Protein AF-A0A9P9K920-F1 (afdb_monomer)

pLDDT: mean 79.15, std 12.42, range [36.5, 92.69]

Mean predicted aligned error: 17.09 Å

Foldseek 3Di:
DPPPVVVVVVVLVVVVVQLDPQNLLQDDLVVLVVVLVVCVVRPPVSNVVSVVRSPHHDNDDDPPDPDPLDPVRDPLDDDCSVVVVVLNVLCVCVVVVDDPVSNVVSVVVSVVSVVVVVVVVVVVVVVVVVVVVVVVVVVVVVVVVVVVVVVVVVVVVVVVVVD

Sequence (163 aa):
MGKSKFFDKLLKLAVLKWLAEPILRVLPPEMKSNVHLWCKNHDPMWYNKLSEFIDEDISEWEYTVEVPNRRKDMAWCGMGADILRFYVADLKPLRKGLPEPERRAIVNKVRQGIKLFADFHDEKTKEMEREAHDLVQQERESMDIERSAFLTAFELQNEAIAD

Solvent-accessible surface area (backbone atoms only — not comparable to full-atom values): 9575 Å² total; per-residue (Å²): 144,72,63,66,69,54,53,54,52,52,50,49,58,54,51,58,75,60,70,39,70,70,57,55,45,41,38,56,62,72,55,38,52,53,52,41,61,50,20,66,78,76,35,66,69,59,27,56,58,47,65,78,47,52,85,49,86,41,86,74,75,84,85,81,73,87,69,62,89,44,83,89,65,44,85,77,68,69,90,60,37,70,58,55,52,52,45,57,56,63,54,54,62,62,81,71,72,56,58,67,71,61,44,49,51,47,52,51,53,41,51,53,50,53,50,54,51,49,57,51,50,54,52,51,49,56,48,51,54,47,53,54,49,51,52,55,50,51,53,51,51,51,52,52,50,53,52,50,52,52,51,52,54,50,51,55,52,53,56,70,70,73,112

Radius of gyration: 28.3 Å; Cα contacts (8 Å, |Δi|>4): 55; chains: 1; bounding box: 64×25×91 Å

Organism: Fusarium redolens (NCBI:txid48865)

Secondary structure (DSSP, 8-state):
--SHHHHHHHHHHHHHHH--HHHHHTS-HHHHHHHHHHHHHH-HHHHHHHHTSTT---S----------STTTS---STTHHHHHHHHHHHGGGGG---HHHHHHHHHHHHHHHHHHHHHHHHHHHHHHHHHHHHHHHHHHHHHHHHHHHHHHHHHHHHHHH-

Structure (mmCIF, N/CA/C/O backbone):
data_AF-A0A9P9K920-F1
#
_entry.id   AF-A0A9P9K920-F1
#
loop_
_atom_site.group_PDB
_atom_site.id
_atom_site.type_symbol
_atom_site.label_atom_id
_atom_site.label_alt_id
_atom_site.label_comp_id
_atom_site.label_asym_id
_atom_site.label_entity_id
_atom_site.label_seq_id
_atom_site.pdbx_PDB_ins_code
_atom_site.Cartn_x
_atom_site.Cartn_y
_atom_site.Cartn_z
_atom_site.occupancy
_atom_site.B_iso_or_equiv
_atom_site.auth_seq_id
_atom_site.auth_comp_id
_atom_site.auth_asym_id
_atom_site.auth_atom_id
_atom_site.pdbx_PDB_model_num
ATOM 1 N N . MET A 1 1 ? -9.385 -0.261 -41.479 1.00 36.50 1 MET A N 1
ATOM 2 C CA . MET A 1 1 ? -10.294 -0.385 -40.313 1.00 36.50 1 MET A CA 1
ATOM 3 C C . MET A 1 1 ? -9.581 -1.103 -39.157 1.00 36.50 1 MET A C 1
ATOM 5 O O . MET A 1 1 ? -9.750 -2.303 -39.009 1.00 36.50 1 MET A O 1
ATOM 9 N N . GLY A 1 2 ? -8.735 -0.420 -38.372 1.00 46.47 2 GLY A N 1
ATOM 10 C CA . GLY A 1 2 ? -7.910 -1.084 -37.335 1.00 46.47 2 GLY A CA 1
ATOM 11 C C . GLY A 1 2 ? -7.677 -0.294 -36.043 1.00 46.47 2 GLY A C 1
ATOM 12 O O . GLY A 1 2 ? -7.038 -0.803 -35.133 1.00 46.47 2 GLY A O 1
ATOM 13 N N . LYS A 1 3 ? -8.201 0.935 -35.938 1.00 44.56 3 LYS A N 1
ATOM 14 C CA . LYS A 1 3 ? -7.962 1.805 -34.777 1.00 44.56 3 LYS A CA 1
ATOM 15 C C . LYS A 1 3 ? -8.912 1.511 -33.604 1.00 44.56 3 LYS A C 1
ATOM 17 O O . LYS A 1 3 ? -8.441 1.468 -32.477 1.00 44.56 3 LYS A O 1
ATOM 22 N N . SER A 1 4 ? -10.201 1.215 -33.835 1.00 56.38 4 SER A N 1
ATOM 23 C CA . SER A 1 4 ? -11.172 1.058 -32.727 1.00 56.38 4 SER A CA 1
ATOM 24 C C . SER A 1 4 ? -10.878 -0.143 -31.817 1.00 56.38 4 SER A C 1
ATOM 26 O O . SER A 1 4 ? -10.883 0.005 -30.604 1.00 56.38 4 SER A O 1
ATOM 28 N N . LYS A 1 5 ? -10.485 -1.294 -32.382 1.00 57.12 5 LYS A N 1
ATOM 29 C CA . LYS A 1 5 ? -10.164 -2.505 -31.600 1.00 57.12 5 LYS A CA 1
ATOM 30 C C . LYS A 1 5 ? -8.971 -2.329 -30.653 1.00 57.12 5 LYS A C 1
ATOM 32 O O . LYS A 1 5 ? -8.895 -3.011 -29.636 1.00 57.12 5 LYS A O 1
ATOM 37 N N . PHE A 1 6 ? -8.024 -1.452 -30.993 1.00 55.97 6 PHE A N 1
ATOM 38 C CA . PHE A 1 6 ? -6.859 -1.177 -30.151 1.00 55.97 6 PHE A CA 1
ATOM 39 C C . PHE A 1 6 ? -7.229 -0.276 -28.966 1.00 55.97 6 PHE A C 1
ATOM 41 O O . PHE A 1 6 ? -6.856 -0.577 -27.833 1.00 55.97 6 PHE A O 1
ATOM 48 N N . PHE A 1 7 ? -8.029 0.766 -29.215 1.00 58.47 7 PHE A N 1
ATOM 49 C CA . PHE A 1 7 ? -8.573 1.623 -28.160 1.00 58.47 7 PHE A CA 1
ATOM 50 C C . PHE A 1 7 ? -9.477 0.842 -27.199 1.00 58.47 7 PHE A C 1
ATOM 52 O O . PHE A 1 7 ? -9.297 0.962 -25.991 1.00 58.47 7 PHE A O 1
ATOM 59 N N . ASP A 1 8 ? -10.346 -0.039 -27.705 1.00 62.09 8 ASP A N 1
ATOM 60 C CA . ASP A 1 8 ? -11.197 -0.897 -26.865 1.00 62.09 8 ASP A CA 1
ATOM 61 C C . ASP A 1 8 ? -10.372 -1.834 -25.969 1.00 62.09 8 ASP A C 1
ATOM 63 O O . ASP A 1 8 ? -10.704 -2.057 -24.803 1.00 62.09 8 ASP A O 1
ATOM 67 N N . LYS A 1 9 ? -9.250 -2.360 -26.478 1.00 64.75 9 LYS A N 1
ATOM 68 C CA . LYS A 1 9 ? -8.367 -3.257 -25.718 1.00 64.75 9 LYS A CA 1
ATOM 69 C C . LYS A 1 9 ? -7.606 -2.523 -24.609 1.00 64.75 9 LYS A C 1
ATOM 71 O O . LYS A 1 9 ? -7.470 -3.060 -23.510 1.00 64.75 9 LYS A O 1
ATOM 76 N N . LEU A 1 10 ? -7.131 -1.305 -24.877 1.00 69.06 10 LEU A N 1
ATOM 77 C CA . LEU A 1 10 ? -6.476 -0.464 -23.871 1.00 69.06 10 LEU A CA 1
ATOM 78 C C . LEU A 1 10 ? -7.465 0.026 -22.811 1.00 69.06 10 LEU A C 1
ATOM 80 O O . LEU A 1 10 ? -7.156 -0.024 -21.622 1.00 69.06 10 LEU A O 1
ATOM 84 N N . LEU A 1 11 ? -8.667 0.426 -23.231 1.00 67.38 11 LEU A N 1
ATOM 85 C CA . LEU A 1 11 ? -9.734 0.835 -22.325 1.00 67.38 11 LEU A CA 1
ATOM 86 C C . LEU A 1 11 ? -10.150 -0.324 -21.414 1.00 67.38 11 LEU A C 1
ATOM 88 O O . LEU A 1 11 ? -10.270 -0.133 -20.210 1.00 67.38 11 LEU A O 1
ATOM 92 N N . LYS A 1 12 ? -10.262 -1.546 -21.953 1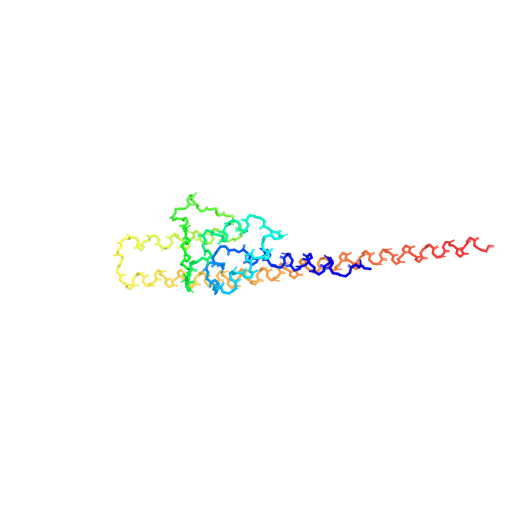.00 74.31 12 LYS A N 1
ATOM 93 C CA . LYS A 1 12 ? -10.522 -2.751 -21.155 1.00 74.31 12 LYS A CA 1
ATOM 94 C C . LYS A 1 12 ? -9.472 -2.962 -20.067 1.00 74.31 12 LYS A C 1
ATOM 96 O O . LYS A 1 12 ? -9.832 -3.179 -18.916 1.00 74.31 12 LYS A O 1
ATOM 101 N N . LEU A 1 13 ? -8.187 -2.870 -20.406 1.00 74.81 13 LEU A N 1
ATOM 102 C CA . LEU A 1 13 ? -7.102 -3.032 -19.433 1.00 74.81 13 LEU A CA 1
ATOM 103 C C . LEU A 1 13 ? -7.087 -1.927 -18.374 1.00 74.81 13 LEU A C 1
ATOM 105 O O . LEU A 1 13 ? -6.783 -2.203 -17.217 1.00 74.81 13 LEU A O 1
ATOM 109 N N . ALA A 1 14 ? -7.415 -0.693 -18.757 1.00 73.00 14 ALA A N 1
ATOM 110 C CA . ALA A 1 14 ? -7.537 0.408 -17.815 1.00 73.00 14 ALA A CA 1
ATOM 111 C C . ALA A 1 14 ? -8.709 0.172 -16.855 1.00 73.00 14 ALA A C 1
ATOM 113 O O . ALA A 1 14 ? -8.500 0.194 -15.649 1.00 73.00 14 ALA A O 1
ATOM 114 N N . VAL A 1 15 ? -9.906 -0.130 -17.369 1.00 70.62 15 VAL A N 1
ATOM 115 C CA . VAL A 1 15 ? -11.120 -0.345 -16.563 1.00 70.62 15 VAL A CA 1
ATOM 116 C C . VAL A 1 15 ? -10.963 -1.537 -15.616 1.00 70.62 15 VAL A C 1
ATOM 118 O O . VAL A 1 15 ? -11.293 -1.412 -14.443 1.00 70.62 15 VAL A O 1
ATOM 121 N N . LEU A 1 16 ? -10.370 -2.648 -16.068 1.00 76.00 16 LEU A N 1
ATOM 122 C CA . LEU A 1 16 ? -10.124 -3.826 -15.224 1.00 76.00 16 LEU A CA 1
ATOM 123 C C . LEU A 1 16 ? -9.257 -3.524 -13.992 1.00 76.00 16 LEU A C 1
ATOM 125 O O . LEU A 1 16 ? -9.456 -4.149 -12.956 1.00 76.00 16 LEU A O 1
ATOM 129 N N . LYS A 1 17 ? -8.329 -2.559 -14.067 1.00 76.06 17 LYS A N 1
ATOM 130 C CA . LYS A 1 17 ? -7.531 -2.139 -12.899 1.00 76.06 17 LYS A CA 1
ATOM 131 C C . LYS A 1 17 ? -8.368 -1.434 -11.827 1.00 76.06 17 LYS A C 1
ATOM 133 O O . LYS A 1 17 ? -7.969 -1.433 -10.669 1.00 76.06 17 LYS A O 1
ATOM 138 N N . TRP A 1 18 ? -9.496 -0.838 -12.212 1.00 73.31 18 TRP A N 1
ATOM 139 C CA . TRP A 1 18 ? -10.403 -0.113 -11.317 1.00 73.31 18 TRP A CA 1
ATOM 140 C C . TRP A 1 18 ? -11.587 -0.959 -10.842 1.00 73.31 18 TRP A C 1
ATOM 142 O O . TRP A 1 18 ? -12.265 -0.566 -9.894 1.00 73.31 18 TRP A O 1
ATOM 152 N N . LEU A 1 19 ? -11.833 -2.122 -11.459 1.00 78.69 19 LEU A N 1
ATOM 153 C CA . LEU A 1 19 ? -12.825 -3.087 -10.986 1.00 78.69 19 LEU A CA 1
ATOM 154 C C . LEU A 1 19 ? -12.294 -3.796 -9.733 1.00 78.69 19 LEU A C 1
ATOM 156 O O . LEU A 1 19 ? -11.800 -4.918 -9.783 1.00 78.69 19 LEU A O 1
ATOM 160 N N . ALA A 1 20 ? -12.382 -3.109 -8.600 1.00 81.25 20 ALA A N 1
ATOM 161 C CA . ALA A 1 20 ? -12.196 -3.673 -7.274 1.00 81.25 20 ALA A CA 1
ATOM 162 C C . ALA A 1 20 ? -13.476 -3.443 -6.470 1.00 81.25 20 ALA A C 1
ATOM 164 O O . ALA A 1 20 ? -14.067 -2.368 -6.528 1.00 81.25 20 ALA A O 1
ATOM 165 N N . GLU A 1 21 ? -13.899 -4.441 -5.697 1.00 81.00 21 GLU A N 1
ATOM 166 C CA . GLU A 1 21 ? -15.162 -4.387 -4.950 1.00 81.00 21 GLU A CA 1
ATOM 167 C C . GLU A 1 21 ? -15.299 -3.145 -4.047 1.00 81.00 21 GLU A C 1
ATOM 169 O O . GLU A 1 21 ? -16.350 -2.511 -4.121 1.00 81.00 21 GLU A O 1
ATOM 174 N N . PRO A 1 22 ? -14.261 -2.709 -3.298 1.00 82.88 22 PRO A N 1
ATOM 175 C CA . PRO A 1 22 ? -14.343 -1.485 -2.499 1.00 82.88 22 PRO A CA 1
ATOM 176 C C . PRO A 1 22 ? -14.665 -0.243 -3.330 1.00 82.88 22 PRO A C 1
ATOM 178 O O . PRO A 1 22 ? -15.457 0.590 -2.911 1.00 82.88 22 PRO A O 1
ATOM 181 N N . ILE A 1 23 ? -14.064 -0.132 -4.520 1.00 82.38 23 ILE A N 1
ATOM 182 C CA . ILE A 1 23 ? -14.255 1.006 -5.426 1.00 82.38 23 ILE A CA 1
ATOM 183 C C . ILE A 1 23 ? -15.673 0.967 -5.983 1.00 82.38 23 ILE A C 1
ATOM 185 O O . ILE A 1 23 ? -16.362 1.979 -5.998 1.00 82.38 23 ILE A O 1
ATOM 189 N N . LEU A 1 24 ? -16.120 -0.211 -6.415 1.00 85.44 24 LEU A N 1
ATOM 190 C CA . LEU A 1 24 ? -17.414 -0.379 -7.060 1.00 85.44 24 LEU A CA 1
ATOM 191 C C . LEU A 1 24 ? -18.583 -0.182 -6.100 1.00 85.44 24 LEU A C 1
ATOM 193 O O . LEU A 1 24 ? -19.592 0.377 -6.515 1.00 85.44 24 LEU A O 1
ATOM 197 N N . ARG A 1 25 ? -18.465 -0.603 -4.836 1.00 85.38 25 ARG A N 1
ATOM 198 C CA . ARG A 1 25 ? -19.540 -0.443 -3.846 1.00 85.38 25 ARG A CA 1
ATOM 199 C C . ARG A 1 25 ? -19.811 1.012 -3.478 1.00 85.38 25 ARG A C 1
ATOM 201 O O . ARG A 1 25 ? -20.966 1.326 -3.207 1.00 85.38 25 ARG A O 1
ATOM 208 N N . VAL A 1 26 ? -18.798 1.878 -3.556 1.00 87.25 26 VAL A N 1
ATOM 209 C CA . VAL A 1 26 ? -18.925 3.315 -3.251 1.00 87.25 26 VAL A CA 1
ATOM 210 C C . VAL A 1 26 ? -19.206 4.198 -4.465 1.00 87.25 26 VAL A C 1
ATOM 212 O O . VAL A 1 26 ? -19.287 5.420 -4.344 1.00 87.25 26 VAL A O 1
ATOM 215 N N . LEU A 1 27 ? -19.331 3.609 -5.658 1.00 86.12 27 LEU A N 1
ATOM 216 C CA . LEU A 1 27 ? -19.685 4.381 -6.842 1.00 86.12 27 LEU A CA 1
ATOM 217 C C . LEU A 1 27 ? -21.115 4.928 -6.729 1.00 86.12 27 LEU A C 1
ATOM 219 O O . LEU A 1 27 ? -22.012 4.202 -6.297 1.00 86.12 27 LEU A O 1
ATOM 223 N N . PRO A 1 28 ? -21.362 6.148 -7.232 1.00 86.81 28 PRO A N 1
ATOM 224 C CA . PRO A 1 28 ? -22.717 6.645 -7.409 1.00 86.81 28 PRO A CA 1
ATOM 225 C C . PRO A 1 28 ? -23.571 5.673 -8.247 1.00 86.81 28 PRO A C 1
ATOM 227 O O . PRO A 1 28 ? -23.043 5.072 -9.194 1.00 86.81 28 PRO A O 1
ATOM 230 N N . PRO A 1 29 ? -24.888 5.564 -7.992 1.00 85.50 29 PRO A N 1
ATOM 231 C CA . PRO A 1 29 ? -25.781 4.641 -8.707 1.00 85.50 29 PRO A CA 1
ATOM 232 C C . PRO A 1 29 ? -25.727 4.760 -10.241 1.00 85.50 29 PRO A C 1
ATOM 234 O O . PRO A 1 29 ? -25.735 3.761 -10.969 1.00 85.50 29 PRO A O 1
ATOM 237 N N . GLU A 1 30 ? -25.592 5.984 -10.755 1.00 85.25 30 GLU A N 1
ATOM 238 C CA . GLU A 1 30 ? -25.450 6.248 -12.193 1.00 85.25 30 GLU A CA 1
ATOM 239 C C . GLU A 1 30 ? -24.158 5.644 -12.766 1.00 85.25 30 GLU A C 1
ATOM 241 O O . GLU A 1 30 ? -24.147 5.050 -13.847 1.00 85.25 30 GLU A O 1
ATOM 246 N N . MET A 1 31 ? -23.055 5.742 -12.019 1.00 84.88 31 MET A N 1
ATOM 247 C CA . MET A 1 31 ? -21.775 5.154 -12.409 1.00 84.88 31 MET A CA 1
ATOM 248 C C . MET A 1 31 ? -21.801 3.631 -12.302 1.00 84.88 31 MET A C 1
ATOM 250 O O . MET A 1 31 ? -21.310 2.961 -13.211 1.00 84.88 31 MET A O 1
ATOM 254 N N . LYS A 1 32 ? -22.429 3.075 -11.258 1.00 88.31 32 LYS A N 1
ATOM 255 C CA . LYS A 1 32 ? -22.649 1.627 -11.119 1.00 88.31 32 LYS A CA 1
ATOM 256 C C . LYS A 1 32 ? -23.384 1.055 -12.327 1.00 88.31 32 LYS A C 1
ATOM 258 O O . LYS A 1 32 ? -22.932 0.067 -12.901 1.00 88.31 32 LYS A O 1
ATOM 263 N N . SER A 1 33 ? -24.447 1.725 -12.771 1.00 87.38 33 SER A N 1
ATOM 264 C CA . SER A 1 33 ? -25.239 1.324 -13.942 1.00 87.38 33 SER A CA 1
ATOM 265 C C . SER A 1 33 ? -24.411 1.318 -15.233 1.00 87.38 33 SER A C 1
ATOM 267 O O . SER A 1 33 ? -24.456 0.361 -16.010 1.00 87.38 33 SER A O 1
ATOM 269 N N . ASN A 1 34 ? -23.591 2.352 -15.443 1.00 88.00 34 ASN A N 1
ATOM 270 C CA . ASN A 1 34 ? -22.709 2.440 -16.609 1.00 88.00 34 ASN A CA 1
ATOM 271 C C . ASN A 1 34 ? -21.635 1.342 -16.609 1.00 88.00 34 ASN A C 1
ATOM 273 O O . ASN A 1 34 ? -21.388 0.704 -17.637 1.00 88.00 34 ASN A O 1
ATOM 277 N N . VAL A 1 35 ? -21.014 1.088 -15.453 1.00 86.88 35 VAL A N 1
ATOM 278 C CA . VAL A 1 35 ? -20.003 0.033 -15.300 1.00 86.88 35 VAL A CA 1
ATOM 279 C C . VAL A 1 35 ? -20.633 -1.352 -15.459 1.00 86.88 35 VAL A C 1
ATOM 281 O O . VAL A 1 35 ? -20.047 -2.211 -16.116 1.00 86.88 35 VAL A O 1
ATOM 284 N N . HIS A 1 36 ? -21.840 -1.570 -14.937 1.00 88.12 36 HIS A N 1
ATOM 285 C CA . HIS A 1 36 ? -22.590 -2.819 -15.089 1.00 88.12 36 HIS A CA 1
ATOM 286 C C . HIS A 1 36 ? -22.886 -3.135 -16.557 1.00 88.12 36 HIS A C 1
ATOM 288 O O . HIS A 1 36 ? -22.580 -4.234 -17.031 1.00 88.12 36 HIS A O 1
ATOM 294 N N . LEU A 1 37 ? -23.371 -2.146 -17.315 1.00 88.06 37 LEU A N 1
ATOM 295 C CA . LEU A 1 37 ? -23.610 -2.283 -18.752 1.00 88.06 37 LEU A CA 1
ATOM 296 C C . LEU A 1 37 ? -22.319 -2.583 -19.524 1.00 88.06 37 LEU A C 1
ATOM 298 O O . LEU A 1 37 ? -22.320 -3.393 -20.454 1.00 88.06 37 LEU A O 1
ATOM 302 N N . TRP A 1 38 ? -21.206 -1.961 -19.132 1.00 87.19 38 TRP A N 1
ATOM 303 C CA . TRP A 1 38 ? -19.907 -2.235 -19.737 1.00 87.19 38 TRP A CA 1
ATOM 304 C C . TRP A 1 38 ? -19.417 -3.659 -19.428 1.00 87.19 38 TRP A C 1
ATOM 306 O O . TRP A 1 38 ? -18.988 -4.368 -20.346 1.00 87.19 38 TRP A O 1
ATOM 316 N N . CYS A 1 39 ? -19.540 -4.107 -18.171 1.00 87.38 39 CYS A N 1
ATOM 317 C CA . CYS A 1 39 ? -19.135 -5.443 -17.722 1.00 87.38 39 CYS A CA 1
ATOM 318 C C . CYS A 1 39 ? -19.921 -6.544 -18.436 1.00 87.38 39 CYS A C 1
ATOM 320 O O . CYS A 1 39 ? -19.324 -7.539 -18.839 1.00 87.38 39 CYS A O 1
ATOM 322 N N . LYS A 1 40 ? -21.214 -6.333 -18.715 1.00 86.75 40 LYS A N 1
ATOM 323 C CA . LYS A 1 40 ? -22.046 -7.272 -19.490 1.00 86.75 40 LYS A CA 1
ATOM 324 C C . LYS A 1 40 ? -21.385 -7.721 -20.800 1.00 86.75 40 LYS A C 1
ATOM 326 O O . LYS A 1 40 ? -21.519 -8.875 -21.196 1.00 86.75 40 LYS A O 1
ATOM 331 N N . ASN A 1 41 ? -20.667 -6.813 -21.460 1.00 83.38 41 ASN A N 1
ATOM 332 C CA . ASN A 1 41 ? -20.049 -7.061 -22.762 1.00 83.38 41 ASN A CA 1
ATOM 333 C C . ASN A 1 41 ? -18.565 -7.468 -22.675 1.00 83.38 41 ASN A C 1
ATOM 335 O O . ASN A 1 41 ? -18.024 -7.985 -23.652 1.00 83.38 41 ASN A O 1
ATOM 339 N N . HIS A 1 42 ? -17.890 -7.230 -21.544 1.00 82.88 42 HIS A N 1
ATOM 340 C CA . HIS A 1 42 ? -16.426 -7.334 -21.451 1.00 82.88 42 HIS A CA 1
ATOM 341 C C . HIS A 1 42 ? -15.908 -8.226 -20.316 1.00 82.88 42 HIS A C 1
ATOM 343 O O . HIS A 1 42 ? -14.802 -8.763 -20.461 1.00 82.88 42 HIS A O 1
ATOM 349 N N . ASP A 1 43 ? -16.669 -8.380 -19.229 1.00 80.88 43 ASP A N 1
ATOM 350 C CA . ASP A 1 43 ? -16.302 -9.139 -18.031 1.00 80.88 43 ASP A CA 1
ATOM 351 C C . ASP A 1 43 ? -17.544 -9.717 -17.302 1.00 80.88 43 ASP A C 1
ATOM 353 O O . ASP A 1 43 ? -18.160 -9.050 -16.461 1.00 80.88 43 ASP A O 1
ATOM 357 N N . PRO A 1 44 ? -17.919 -10.976 -17.604 1.00 83.69 44 PRO A N 1
ATOM 358 C CA . PRO A 1 44 ? -19.059 -11.641 -16.972 1.00 83.69 44 PRO A CA 1
ATOM 359 C C . PRO A 1 44 ? -18.903 -11.863 -15.461 1.00 83.69 44 PRO A C 1
ATOM 361 O O . PRO A 1 44 ? -19.903 -11.938 -14.750 1.00 83.69 44 PRO A O 1
ATOM 364 N N . MET A 1 45 ? -17.668 -11.976 -14.958 1.00 86.75 45 MET A N 1
ATOM 365 C CA . MET A 1 45 ? -17.415 -12.185 -13.531 1.00 86.75 45 MET A CA 1
ATOM 366 C C . MET A 1 45 ? -17.816 -10.935 -12.749 1.00 86.75 45 MET A C 1
ATOM 368 O O . MET A 1 45 ? -18.594 -11.017 -11.798 1.00 86.75 45 MET A O 1
ATOM 372 N N . TRP A 1 46 ? -17.334 -9.771 -13.189 1.00 85.44 46 TRP A N 1
ATOM 373 C CA . TRP A 1 46 ? -17.680 -8.501 -12.559 1.00 85.44 46 TRP A CA 1
ATOM 374 C C . TRP A 1 46 ? -19.130 -8.096 -12.789 1.00 85.44 46 TRP A C 1
ATOM 376 O O . TRP A 1 46 ? -19.717 -7.491 -11.900 1.00 85.44 46 TRP A O 1
ATOM 386 N N . TYR A 1 47 ? -19.737 -8.478 -13.915 1.00 88.00 47 TYR A N 1
ATOM 387 C CA . TYR A 1 47 ? -21.172 -8.291 -14.140 1.00 88.00 47 TYR A CA 1
ATOM 388 C C . TYR A 1 47 ? -22.021 -8.968 -13.053 1.00 88.00 47 TYR A C 1
ATOM 390 O O . TYR A 1 47 ? -22.883 -8.327 -12.447 1.00 88.00 47 TYR A O 1
ATOM 398 N N . ASN A 1 48 ? -21.747 -10.244 -12.766 1.00 87.69 48 ASN A N 1
ATOM 399 C CA . ASN A 1 48 ? -22.465 -10.984 -11.728 1.00 87.69 48 ASN A CA 1
ATOM 400 C C . ASN A 1 48 ? -22.218 -10.368 -10.350 1.00 87.69 48 ASN A C 1
ATOM 402 O O . ASN A 1 48 ? -23.165 -10.092 -9.624 1.00 87.69 48 ASN A O 1
ATOM 406 N N . LYS A 1 49 ? -20.954 -10.066 -10.040 1.00 86.38 49 LYS A N 1
ATOM 407 C CA . LYS A 1 49 ? -20.562 -9.515 -8.744 1.00 86.38 49 LYS A CA 1
ATOM 408 C C . LYS A 1 49 ? -21.167 -8.131 -8.480 1.00 86.38 49 LYS A C 1
ATOM 410 O O . LYS A 1 49 ? -21.707 -7.905 -7.409 1.00 86.38 49 LYS A O 1
ATOM 415 N N . LEU A 1 50 ? -21.152 -7.226 -9.462 1.00 87.38 50 LEU A N 1
ATOM 416 C CA . LEU A 1 50 ? -21.815 -5.917 -9.370 1.00 87.38 50 LEU A CA 1
ATOM 417 C C . LEU A 1 50 ? -23.322 -6.039 -9.148 1.00 87.38 50 LEU A C 1
ATOM 419 O O . LEU A 1 50 ? -23.892 -5.215 -8.445 1.00 87.38 50 LEU A O 1
ATOM 423 N N . SER A 1 51 ? -23.964 -7.050 -9.740 1.00 88.12 51 SER A N 1
ATOM 424 C CA . SER A 1 51 ? -25.412 -7.257 -9.605 1.00 88.12 51 SER A CA 1
ATOM 425 C C . SER A 1 51 ? -25.832 -7.562 -8.165 1.00 88.12 51 SER A C 1
ATOM 427 O O . SER A 1 51 ? -26.973 -7.300 -7.809 1.00 88.12 51 SER A O 1
ATOM 429 N N . GLU A 1 52 ? -24.922 -8.075 -7.331 1.00 89.19 52 GLU A N 1
ATOM 430 C CA . GLU A 1 52 ? -25.186 -8.347 -5.913 1.00 89.19 52 GLU A CA 1
ATOM 431 C C . GLU A 1 52 ? -25.337 -7.062 -5.0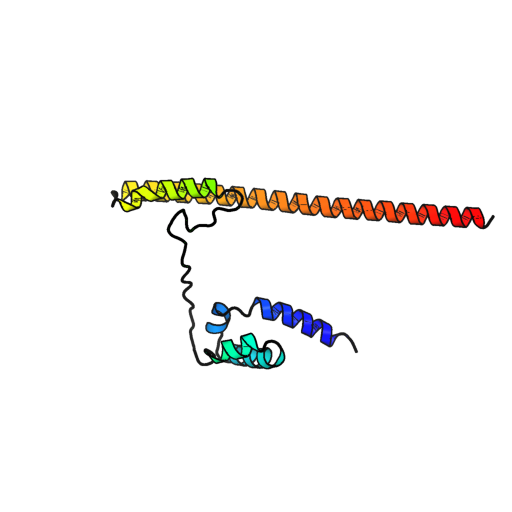84 1.00 89.19 52 GLU A C 1
ATOM 433 O O . GLU A 1 52 ? -26.009 -7.086 -4.058 1.00 89.19 52 GLU A O 1
ATOM 438 N N . PHE A 1 53 ? -24.736 -5.949 -5.522 1.00 86.06 53 PHE A N 1
ATOM 439 C CA . PHE A 1 53 ? -24.685 -4.688 -4.768 1.00 86.06 53 PHE A CA 1
ATOM 440 C C . PHE A 1 53 ? -25.000 -3.442 -5.617 1.00 86.06 53 PHE A C 1
ATOM 442 O O . PHE A 1 53 ? -24.623 -2.316 -5.270 1.00 86.06 53 PHE A O 1
ATOM 449 N N . ILE A 1 54 ? -25.683 -3.624 -6.751 1.00 87.31 54 ILE A N 1
ATOM 450 C CA . ILE A 1 54 ? -25.975 -2.541 -7.700 1.00 87.31 54 ILE A CA 1
ATOM 451 C C . ILE A 1 54 ? -26.893 -1.473 -7.090 1.00 87.31 54 ILE A C 1
ATOM 453 O O . ILE A 1 54 ? -26.687 -0.286 -7.334 1.00 87.31 54 ILE A O 1
ATOM 457 N N . ASP A 1 55 ? -27.835 -1.907 -6.250 1.00 85.75 55 ASP A N 1
ATOM 458 C CA . ASP A 1 55 ? -28.830 -1.063 -5.581 1.00 85.75 55 ASP A CA 1
ATOM 459 C C . ASP A 1 55 ? -28.355 -0.549 -4.211 1.00 85.75 55 ASP A C 1
ATOM 461 O O . ASP A 1 55 ? -29.050 0.229 -3.560 1.00 85.75 55 ASP A O 1
ATOM 465 N N . GLU A 1 56 ? -27.180 -0.984 -3.744 1.00 84.38 56 GLU A N 1
ATOM 466 C CA . GLU A 1 56 ? -26.597 -0.453 -2.514 1.00 84.38 56 GLU A CA 1
ATOM 467 C C . GLU A 1 56 ? -26.128 0.989 -2.756 1.00 84.38 56 GLU A C 1
ATOM 469 O O . GLU A 1 56 ? -25.409 1.252 -3.716 1.00 84.38 56 GLU A O 1
ATOM 474 N N . ASP A 1 57 ? -26.475 1.927 -1.879 1.00 81.06 57 ASP A N 1
ATOM 475 C CA . ASP A 1 57 ? -25.977 3.308 -1.937 1.00 81.06 57 ASP A CA 1
ATOM 476 C C . ASP A 1 57 ? -25.136 3.587 -0.692 1.00 81.06 57 ASP A C 1
ATOM 478 O O . ASP A 1 57 ? -25.608 4.093 0.326 1.00 81.06 57 ASP A O 1
ATOM 482 N N . ILE A 1 58 ? -23.889 3.122 -0.743 1.00 80.50 58 ILE A N 1
ATOM 483 C CA . ILE A 1 58 ? -22.933 3.230 0.354 1.00 80.50 58 ILE A CA 1
ATOM 484 C C . ILE A 1 58 ? -21.912 4.292 -0.037 1.00 80.50 58 ILE A C 1
ATOM 486 O O . ILE A 1 58 ? -21.240 4.156 -1.052 1.00 80.50 58 ILE A O 1
ATOM 490 N N . SER A 1 59 ? -21.756 5.334 0.775 1.00 74.69 59 SER A N 1
ATOM 491 C CA . SER A 1 59 ? -20.788 6.407 0.513 1.00 74.69 59 SER A CA 1
ATOM 492 C C . SER A 1 59 ? -19.379 6.105 1.035 1.00 74.69 59 SER A C 1
ATOM 494 O O . SER A 1 59 ? -18.419 6.749 0.619 1.00 74.69 59 SER A O 1
ATOM 496 N N . GLU A 1 60 ? -19.242 5.145 1.954 1.00 72.31 60 GLU A N 1
ATOM 497 C CA . GLU A 1 60 ? -17.992 4.843 2.657 1.00 72.31 60 GLU A CA 1
ATOM 498 C C . GLU A 1 60 ? -17.755 3.330 2.757 1.00 72.31 60 GLU A C 1
ATOM 500 O O . GLU A 1 60 ? -18.639 2.574 3.151 1.00 72.31 60 GLU A O 1
ATOM 505 N N . TRP A 1 61 ? -16.542 2.878 2.427 1.00 74.12 61 TRP A N 1
ATOM 506 C CA . TRP A 1 61 ? -16.134 1.481 2.586 1.00 74.12 61 TRP A CA 1
ATOM 507 C C . TRP A 1 61 ? -15.127 1.346 3.726 1.00 74.12 61 TRP A C 1
ATOM 509 O O . TRP A 1 61 ? -14.037 1.922 3.671 1.00 74.12 61 TRP A O 1
ATOM 519 N N . GLU A 1 62 ? -15.466 0.560 4.748 1.00 67.56 62 GLU A N 1
ATOM 520 C CA . GLU A 1 62 ? -14.568 0.315 5.873 1.00 67.56 62 GLU A CA 1
ATOM 521 C C . GLU A 1 62 ? -13.546 -0.775 5.514 1.00 67.56 62 GLU A C 1
ATOM 523 O O . GLU A 1 62 ? -13.866 -1.958 5.370 1.00 67.56 62 GLU A O 1
ATOM 528 N N . TYR A 1 63 ? -12.282 -0.374 5.361 1.00 56.78 63 TYR A N 1
ATOM 529 C CA . TYR A 1 63 ? -11.175 -1.303 5.151 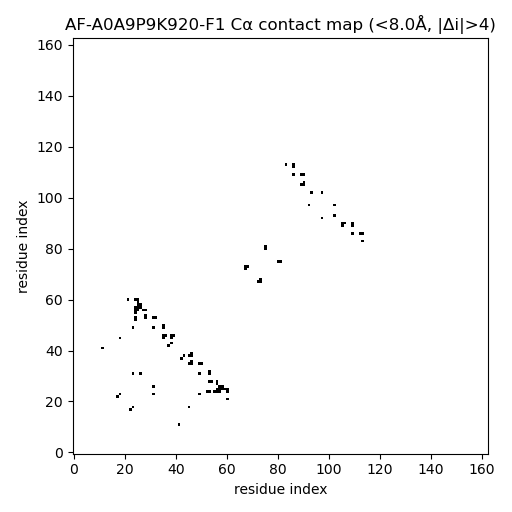1.00 56.78 63 TYR A CA 1
ATOM 530 C C . TYR A 1 63 ? -10.867 -2.058 6.448 1.00 56.78 63 TYR A C 1
ATOM 532 O O . TYR A 1 63 ? -10.028 -1.646 7.248 1.00 56.78 63 TYR A O 1
ATOM 540 N N . THR A 1 64 ? -11.509 -3.205 6.640 1.00 50.62 64 THR A N 1
ATOM 541 C CA . THR A 1 64 ? -11.109 -4.163 7.673 1.00 50.62 64 THR A CA 1
ATOM 542 C C . THR A 1 64 ? -9.967 -5.023 7.137 1.00 50.62 64 THR A C 1
ATOM 544 O O . THR A 1 64 ? -10.158 -6.064 6.516 1.00 50.62 64 THR A O 1
ATOM 547 N N . VAL A 1 65 ? -8.729 -4.565 7.337 1.00 49.72 65 VAL A N 1
ATOM 548 C CA . VAL A 1 65 ? -7.553 -5.408 7.090 1.00 49.72 65 VAL A CA 1
ATOM 549 C C . VAL A 1 65 ? -7.297 -6.227 8.348 1.00 49.72 65 VAL A C 1
ATOM 551 O O . VAL A 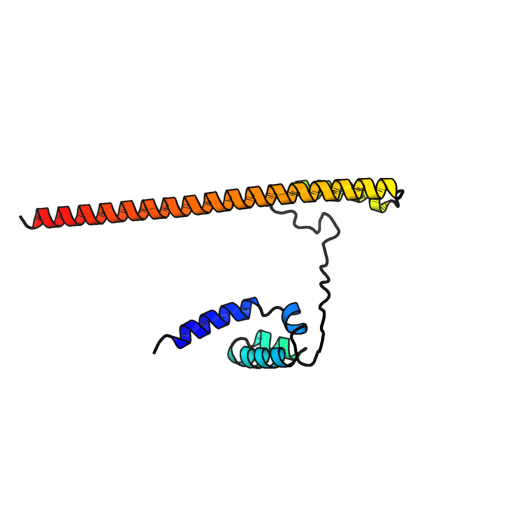1 65 ? -6.852 -5.695 9.368 1.00 49.72 65 VAL A O 1
ATOM 554 N N . GLU A 1 66 ? -7.550 -7.533 8.283 1.00 49.91 66 GLU A N 1
ATOM 555 C CA . GLU A 1 66 ? -7.050 -8.466 9.291 1.00 49.91 66 GLU A CA 1
ATOM 556 C C . GLU A 1 66 ? -5.519 -8.517 9.205 1.00 49.91 66 GLU A C 1
ATOM 558 O O . GLU A 1 66 ? -4.931 -9.243 8.404 1.00 49.91 66 GLU A O 1
ATOM 563 N N . VAL A 1 67 ? -4.844 -7.704 10.019 1.00 53.41 67 VAL A N 1
ATOM 564 C CA . VAL A 1 67 ? -3.383 -7.744 10.124 1.00 53.41 67 VAL A CA 1
ATOM 565 C C . VAL A 1 67 ? -2.997 -8.941 11.001 1.00 53.41 67 VAL A C 1
ATOM 567 O O . VAL A 1 67 ? -3.429 -9.002 12.160 1.00 53.41 67 VAL A O 1
ATOM 570 N N . PRO A 1 68 ? -2.163 -9.882 10.517 1.00 52.47 68 PRO A N 1
ATOM 571 C CA . PRO A 1 68 ? -1.759 -11.042 11.301 1.00 52.47 68 PRO A CA 1
ATOM 572 C C . PRO A 1 68 ? -1.099 -10.615 12.617 1.00 52.47 68 PRO A C 1
ATOM 574 O O . PRO A 1 68 ? -0.003 -10.064 12.646 1.00 52.47 68 PRO A O 1
ATOM 577 N N . ASN A 1 69 ? -1.766 -10.861 13.745 1.00 49.75 69 ASN A N 1
ATOM 578 C CA . ASN A 1 69 ? -1.345 -10.333 15.050 1.00 49.75 69 ASN A CA 1
ATOM 579 C C . ASN A 1 69 ? -0.276 -11.213 15.742 1.00 49.75 69 ASN A C 1
ATOM 581 O O . ASN A 1 69 ? 0.238 -10.892 16.820 1.00 49.75 69 ASN A O 1
ATOM 585 N N . ARG A 1 70 ? 0.079 -12.365 15.151 1.00 52.84 70 ARG A N 1
ATOM 586 C CA . ARG A 1 70 ? 1.107 -13.270 15.686 1.00 52.84 70 ARG A CA 1
ATOM 587 C C . ARG A 1 70 ? 2.303 -13.323 14.750 1.00 52.84 70 ARG A C 1
ATOM 589 O O . ARG A 1 70 ? 2.168 -13.445 13.542 1.00 52.84 70 ARG A O 1
ATOM 596 N N . ARG A 1 71 ? 3.502 -13.341 15.343 1.00 54.53 71 ARG A N 1
ATOM 597 C CA . ARG A 1 71 ? 4.783 -13.417 14.616 1.00 54.53 71 ARG A CA 1
ATOM 598 C C . ARG A 1 71 ? 4.866 -14.568 13.610 1.00 54.53 71 ARG A C 1
ATOM 600 O O . ARG A 1 71 ? 5.565 -14.413 12.622 1.00 54.53 71 ARG A O 1
ATOM 607 N N . LYS A 1 72 ? 4.200 -15.690 13.889 1.00 59.00 72 LYS A N 1
ATOM 608 C CA . LYS A 1 72 ? 4.165 -16.884 13.032 1.00 59.00 72 LYS A CA 1
ATOM 609 C C . LYS A 1 72 ? 3.198 -16.770 11.844 1.00 59.00 72 LYS A C 1
ATOM 611 O O . LYS A 1 72 ? 3.328 -17.543 10.909 1.00 59.00 72 LYS A O 1
ATOM 616 N N . ASP A 1 73 ? 2.268 -15.817 11.901 1.00 59.59 73 ASP A N 1
ATOM 617 C CA . ASP A 1 73 ? 1.219 -15.616 10.896 1.00 59.59 73 ASP A CA 1
ATOM 618 C C . ASP A 1 73 ? 1.589 -14.467 9.927 1.00 59.59 73 ASP A C 1
ATOM 620 O O . ASP A 1 73 ? 0.922 -14.260 8.921 1.00 59.59 73 ASP A O 1
ATOM 624 N N . MET A 1 74 ? 2.666 -13.717 10.207 1.00 57.69 74 MET A N 1
ATOM 625 C CA . MET A 1 74 ? 3.244 -12.744 9.275 1.00 57.69 74 MET A CA 1
ATOM 626 C C . MET A 1 74 ? 4.280 -13.432 8.378 1.00 57.69 74 MET A C 1
ATOM 628 O O . MET A 1 74 ? 5.265 -13.990 8.873 1.00 57.69 74 MET A O 1
ATOM 632 N N . ALA A 1 75 ? 4.099 -13.341 7.060 1.00 56.88 75 ALA A N 1
ATOM 633 C CA . ALA A 1 75 ? 5.132 -13.683 6.089 1.00 56.88 75 ALA A CA 1
ATOM 634 C C . ALA A 1 75 ? 6.231 -12.606 6.137 1.00 56.88 75 ALA A C 1
ATOM 636 O O . ALA A 1 75 ? 6.186 -11.605 5.431 1.00 56.88 75 ALA A O 1
ATOM 637 N N . TRP A 1 76 ? 7.199 -12.775 7.040 1.00 60.38 76 TRP A N 1
ATOM 638 C CA . TRP A 1 76 ? 8.377 -11.910 7.144 1.00 60.38 76 TRP A CA 1
ATOM 639 C C . TRP A 1 76 ? 9.339 -12.201 5.985 1.00 60.38 76 TRP A C 1
ATOM 641 O O . TRP A 1 76 ? 10.362 -12.855 6.177 1.00 60.38 76 TRP A O 1
ATOM 651 N N . CYS A 1 77 ? 8.988 -11.773 4.779 1.00 56.81 77 CYS A N 1
ATOM 652 C CA . CYS A 1 77 ? 9.831 -11.879 3.595 1.00 56.81 77 CYS A CA 1
ATOM 653 C C . CYS A 1 77 ? 10.237 -10.487 3.100 1.00 56.81 77 CYS A C 1
ATOM 655 O O . CYS A 1 77 ? 9.476 -9.532 3.235 1.00 56.81 77 CYS A O 1
ATOM 657 N N . GLY A 1 78 ? 11.430 -10.386 2.511 1.00 62.41 78 GLY A N 1
ATOM 658 C CA . GLY A 1 78 ? 11.947 -9.140 1.944 1.00 62.41 78 GLY A CA 1
ATOM 659 C C . GLY A 1 78 ? 12.899 -8.370 2.862 1.00 62.41 78 GLY A C 1
ATOM 660 O O . GLY A 1 78 ? 13.133 -8.722 4.022 1.00 62.41 78 GLY A O 1
ATOM 661 N N . MET A 1 79 ? 13.495 -7.322 2.297 1.00 60.56 79 MET A N 1
ATOM 662 C CA . MET A 1 79 ? 14.495 -6.497 2.967 1.00 60.56 79 MET A CA 1
ATOM 663 C C . MET A 1 79 ? 13.851 -5.709 4.120 1.00 60.56 79 MET A C 1
ATOM 665 O O . MET A 1 79 ? 12.788 -5.119 3.971 1.00 60.56 79 MET A O 1
ATOM 669 N N . GLY A 1 80 ? 14.476 -5.734 5.302 1.00 67.62 80 GLY A N 1
ATOM 670 C CA . GLY A 1 80 ? 13.992 -5.003 6.481 1.00 67.62 80 GLY A CA 1
ATOM 671 C C . GLY A 1 80 ? 12.913 -5.701 7.317 1.00 67.62 80 GLY A C 1
ATOM 672 O O . GLY A 1 80 ? 12.497 -5.166 8.347 1.00 67.62 80 GLY A O 1
ATOM 673 N N . ALA A 1 81 ? 12.527 -6.933 6.970 1.00 74.12 81 ALA A N 1
ATOM 674 C CA . ALA A 1 81 ? 11.632 -7.744 7.797 1.00 74.12 81 ALA A CA 1
ATOM 675 C C . ALA A 1 81 ? 12.173 -7.950 9.231 1.00 74.12 81 ALA A C 1
ATOM 677 O O . ALA A 1 81 ? 11.414 -7.897 10.201 1.00 74.12 81 ALA A O 1
ATOM 678 N N . ASP A 1 82 ? 13.490 -8.108 9.395 1.00 74.31 82 ASP A N 1
ATOM 679 C CA . ASP A 1 82 ? 14.118 -8.230 10.716 1.00 74.31 82 ASP A CA 1
ATOM 680 C C . ASP A 1 82 ? 14.084 -6.927 11.524 1.00 74.31 82 ASP A C 1
ATOM 682 O O . ASP A 1 82 ? 13.892 -6.961 12.740 1.00 74.31 82 ASP A O 1
ATOM 686 N N . ILE A 1 83 ? 14.161 -5.771 10.860 1.00 77.56 83 ILE A N 1
ATOM 687 C CA . ILE A 1 83 ? 14.033 -4.457 11.506 1.00 77.56 83 ILE A CA 1
ATOM 688 C C . ILE A 1 83 ? 12.619 -4.283 12.070 1.00 77.56 83 ILE A C 1
ATOM 690 O O . ILE A 1 83 ? 12.437 -3.951 13.245 1.00 77.56 83 ILE A O 1
ATOM 694 N N . LEU A 1 84 ? 11.603 -4.614 11.274 1.00 78.44 84 LEU A N 1
ATOM 695 C CA . LEU A 1 84 ? 10.210 -4.572 11.711 1.00 78.44 84 LEU A CA 1
ATOM 696 C C . LEU A 1 84 ? 9.935 -5.549 12.875 1.00 78.44 84 LEU A C 1
ATOM 698 O O . LEU A 1 84 ? 9.148 -5.235 13.776 1.00 78.44 84 LEU A O 1
ATOM 702 N N . ARG A 1 85 ? 10.633 -6.695 12.946 1.00 77.00 85 ARG A N 1
ATOM 703 C CA . ARG A 1 85 ? 10.547 -7.619 14.097 1.00 77.00 85 ARG A CA 1
ATOM 704 C C . ARG A 1 85 ? 11.033 -6.999 15.405 1.00 77.00 85 ARG A C 1
ATOM 706 O O . ARG A 1 85 ? 10.459 -7.333 16.453 1.00 77.00 85 ARG A O 1
ATOM 713 N N . PHE A 1 86 ? 12.055 -6.140 15.366 1.00 83.19 86 PHE A N 1
ATOM 714 C CA . PHE A 1 86 ? 12.532 -5.415 16.547 1.00 83.19 86 PHE A CA 1
ATOM 715 C C . PHE A 1 86 ? 11.471 -4.435 17.048 1.00 83.19 86 PHE A C 1
ATOM 717 O O . PHE A 1 86 ? 11.128 -4.472 18.228 1.00 83.19 86 PHE A O 1
ATOM 724 N N . TYR A 1 87 ? 10.842 -3.664 16.159 1.00 86.62 87 TYR A N 1
ATOM 725 C CA . TYR A 1 87 ? 9.776 -2.738 16.557 1.00 86.62 87 TYR A CA 1
ATOM 726 C C . TYR A 1 87 ? 8.544 -3.449 17.123 1.00 86.62 87 TYR A C 1
ATOM 728 O O . TYR A 1 87 ? 7.998 -3.034 18.145 1.00 86.62 87 TYR A O 1
ATOM 736 N N . VAL A 1 88 ? 8.146 -4.588 16.550 1.00 83.69 88 VAL A N 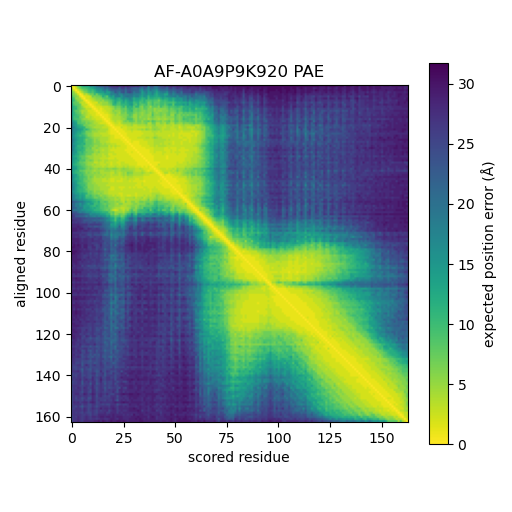1
ATOM 737 C CA . VAL A 1 88 ? 7.078 -5.416 17.137 1.00 83.69 88 VAL A CA 1
ATOM 738 C C . VAL A 1 88 ? 7.478 -5.971 18.511 1.00 83.69 88 VAL A C 1
ATOM 740 O O . VAL A 1 88 ? 6.621 -6.143 19.379 1.00 83.69 88 VAL A O 1
ATOM 743 N N . ALA A 1 89 ? 8.763 -6.271 18.737 1.00 84.12 89 ALA A N 1
ATOM 744 C CA . ALA A 1 89 ? 9.255 -6.673 20.056 1.00 84.12 89 ALA A CA 1
ATOM 745 C C . ALA A 1 89 ? 9.104 -5.535 21.075 1.00 84.12 89 ALA A C 1
ATOM 747 O O . ALA A 1 89 ? 8.583 -5.775 22.165 1.00 84.12 89 ALA A O 1
ATOM 748 N N . ASP A 1 90 ? 9.489 -4.321 20.681 1.00 86.62 90 ASP A N 1
ATOM 749 C CA . ASP A 1 90 ? 9.423 -3.109 21.500 1.00 86.62 90 ASP A CA 1
ATOM 750 C C . ASP A 1 90 ? 7.984 -2.744 21.896 1.00 86.62 90 ASP A C 1
ATOM 752 O O . ASP A 1 90 ? 7.776 -2.162 22.956 1.00 86.62 90 ASP A O 1
ATOM 756 N N . LEU A 1 91 ? 6.975 -3.144 21.111 1.00 87.94 91 LEU A N 1
ATOM 757 C CA . LEU A 1 91 ? 5.557 -2.946 21.442 1.00 87.94 91 LEU A CA 1
ATOM 758 C C . LEU A 1 91 ? 4.987 -3.983 22.427 1.00 87.94 91 LEU A C 1
ATOM 760 O O . LEU A 1 91 ? 3.944 -3.735 23.035 1.00 87.94 91 LEU A O 1
ATOM 764 N N . LYS A 1 92 ? 5.638 -5.141 22.631 1.00 86.44 92 LYS A N 1
ATOM 765 C CA . LYS A 1 92 ? 5.133 -6.199 23.537 1.00 86.44 92 LYS A CA 1
ATOM 766 C C . LYS A 1 92 ? 4.822 -5.719 24.964 1.00 86.44 92 LYS A C 1
ATOM 768 O O . LYS A 1 92 ? 3.809 -6.174 25.502 1.00 86.44 92 LYS A O 1
ATOM 773 N N . PRO A 1 93 ? 5.626 -4.841 25.597 1.00 86.31 93 PRO A N 1
ATOM 774 C CA . PRO A 1 93 ? 5.363 -4.362 26.951 1.00 86.31 93 PRO A CA 1
ATOM 775 C C . PRO A 1 93 ? 4.033 -3.614 27.101 1.00 86.31 93 PRO A C 1
ATOM 777 O O . PRO A 1 93 ? 3.451 -3.653 28.181 1.00 86.31 93 PRO A O 1
ATOM 780 N N . LEU A 1 94 ? 3.488 -3.017 26.030 1.00 84.31 94 LEU A N 1
ATOM 781 C CA . LEU A 1 94 ? 2.199 -2.308 26.072 1.00 84.31 94 LEU A CA 1
ATOM 782 C C . LEU A 1 94 ? 1.033 -3.211 26.500 1.00 84.31 94 LEU A C 1
ATOM 784 O O . LEU A 1 94 ? 0.052 -2.728 27.059 1.00 84.31 94 LEU A O 1
ATOM 788 N N . ARG A 1 95 ? 1.160 -4.531 26.312 1.00 82.38 95 ARG A N 1
ATOM 789 C CA . ARG A 1 95 ? 0.164 -5.526 26.743 1.00 82.38 95 ARG A CA 1
ATOM 790 C C . ARG A 1 95 ? 0.038 -5.644 28.265 1.00 82.38 95 ARG A C 1
ATOM 792 O O . ARG A 1 95 ? -0.911 -6.255 28.737 1.00 82.38 95 ARG A O 1
ATOM 799 N N . LYS A 1 96 ? 0.991 -5.097 29.028 1.00 83.06 96 LYS A N 1
ATOM 800 C CA . LYS A 1 96 ? 1.046 -5.202 30.493 1.00 83.06 96 LYS A CA 1
ATOM 801 C C . LYS A 1 96 ? 0.347 -4.052 31.230 1.00 83.06 96 LYS A C 1
ATOM 803 O O . LYS A 1 96 ? 0.449 -3.993 32.446 1.00 83.06 96 LYS A O 1
ATOM 808 N N . GLY A 1 97 ? -0.335 -3.144 30.523 1.00 80.94 97 GLY A N 1
ATOM 809 C CA . GLY A 1 97 ? -1.021 -2.014 31.163 1.00 80.94 97 GLY A CA 1
ATOM 810 C C . GLY A 1 97 ? -0.053 -1.006 31.791 1.00 80.94 97 GLY A C 1
ATOM 811 O O . GLY A 1 97 ? -0.236 -0.601 32.932 1.00 80.94 97 GLY A O 1
ATOM 812 N N . LEU A 1 98 ? 1.000 -0.636 31.056 1.00 87.06 98 LEU A N 1
ATOM 813 C CA . LEU A 1 98 ? 2.034 0.293 31.524 1.00 87.06 98 LEU A CA 1
ATOM 814 C C . LEU A 1 98 ? 1.476 1.694 31.853 1.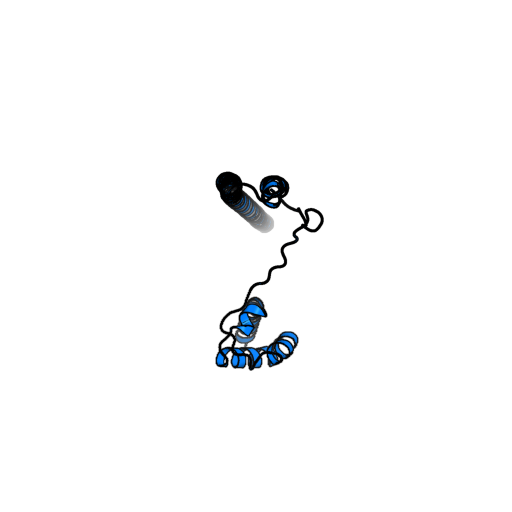00 87.06 98 LEU A C 1
ATOM 816 O O . LEU A 1 98 ? 0.499 2.121 31.220 1.00 87.06 98 LEU A O 1
ATOM 820 N N . PRO A 1 99 ? 2.138 2.444 32.758 1.00 92.69 99 PRO A N 1
ATOM 821 C CA . PRO A 1 99 ? 1.857 3.856 32.976 1.00 92.69 99 PRO A CA 1
ATOM 822 C C . PRO A 1 99 ? 1.908 4.649 31.670 1.00 92.69 99 PRO A C 1
ATOM 824 O O . PRO A 1 99 ? 2.690 4.368 30.760 1.00 92.69 99 PRO A O 1
ATOM 827 N N . GLU A 1 100 ? 1.063 5.668 31.579 1.00 91.25 100 GLU A N 1
ATOM 828 C CA . GLU A 1 100 ? 0.893 6.462 30.364 1.00 91.25 100 GLU A CA 1
ATOM 829 C C . GLU A 1 100 ? 2.214 7.076 29.831 1.00 91.25 100 GLU A C 1
ATOM 831 O O . GLU A 1 100 ? 2.459 6.950 28.624 1.00 91.25 100 GLU A O 1
ATOM 836 N N . PRO A 1 101 ? 3.120 7.621 30.672 1.00 91.25 101 PRO A N 1
ATOM 837 C CA . PRO A 1 101 ? 4.399 8.155 30.197 1.00 91.25 101 PRO A CA 1
ATOM 838 C C . PRO A 1 101 ? 5.283 7.093 29.534 1.00 91.25 101 PRO A C 1
ATOM 840 O O . PRO A 1 101 ? 5.871 7.332 28.479 1.00 91.25 101 PRO A O 1
ATOM 843 N N . GLU A 1 102 ? 5.330 5.890 30.108 1.00 89.06 102 GLU A N 1
ATOM 844 C CA . GLU A 1 102 ? 6.113 4.767 29.585 1.00 89.06 102 GLU A CA 1
ATOM 845 C C . GLU A 1 102 ? 5.512 4.226 28.286 1.00 89.06 102 GLU A C 1
ATOM 847 O O . GLU A 1 102 ? 6.232 3.956 27.321 1.00 89.06 102 GLU A O 1
ATOM 852 N N . ARG A 1 103 ? 4.176 4.148 28.208 1.00 87.62 103 ARG A N 1
ATOM 853 C CA . ARG A 1 103 ? 3.477 3.811 26.962 1.00 87.62 103 ARG A CA 1
ATOM 854 C C . ARG A 1 103 ? 3.817 4.799 25.854 1.00 87.62 103 ARG A C 1
ATOM 856 O O . ARG A 1 103 ? 4.143 4.375 24.745 1.00 87.62 103 ARG A O 1
ATOM 863 N N . ARG A 1 104 ? 3.744 6.105 26.140 1.00 89.69 104 ARG A N 1
ATOM 864 C CA . ARG A 1 104 ? 4.082 7.158 25.172 1.00 89.69 104 ARG A CA 1
ATOM 865 C C . ARG A 1 104 ? 5.530 7.056 24.716 1.00 89.69 104 ARG A C 1
ATOM 867 O O . ARG A 1 104 ? 5.778 7.162 23.518 1.00 89.69 104 ARG A O 1
ATOM 874 N N . ALA A 1 105 ? 6.465 6.806 25.630 1.00 92.19 105 ALA A N 1
ATOM 875 C CA . ALA A 1 105 ? 7.877 6.644 25.295 1.00 92.19 105 ALA A CA 1
ATOM 876 C C . ALA A 1 105 ? 8.104 5.479 24.316 1.00 92.19 105 ALA A C 1
ATOM 878 O O . ALA A 1 105 ? 8.749 5.660 23.283 1.00 92.19 105 ALA A O 1
ATOM 879 N N . ILE A 1 106 ? 7.506 4.313 24.587 1.00 90.38 106 ILE A N 1
ATOM 880 C CA . ILE A 1 106 ? 7.596 3.132 23.714 1.00 90.38 106 ILE A CA 1
ATOM 881 C C . ILE A 1 106 ? 7.004 3.423 22.331 1.00 90.38 106 ILE A C 1
ATOM 883 O O . ILE A 1 106 ? 7.648 3.171 21.312 1.00 90.38 106 ILE A O 1
ATOM 887 N N . VAL A 1 107 ? 5.795 3.990 22.280 1.00 90.44 107 VAL A N 1
ATOM 888 C CA . VAL A 1 107 ? 5.118 4.304 21.012 1.00 90.44 107 VAL A CA 1
ATOM 889 C C . VAL A 1 107 ? 5.907 5.331 20.202 1.00 90.44 107 VAL A C 1
ATOM 891 O O . VAL A 1 107 ? 6.056 5.165 18.994 1.00 90.44 107 VAL A O 1
ATOM 894 N N . ASN A 1 108 ? 6.447 6.371 20.841 1.00 91.62 108 ASN A N 1
ATOM 895 C CA . ASN A 1 108 ? 7.236 7.392 20.156 1.00 91.62 108 ASN A CA 1
ATOM 896 C C . ASN A 1 108 ? 8.544 6.825 19.599 1.00 91.62 108 ASN A C 1
ATOM 898 O O . ASN A 1 108 ? 8.877 7.122 18.453 1.00 91.62 108 ASN A O 1
ATOM 902 N N . LYS A 1 109 ? 9.238 5.968 20.358 1.00 91.19 109 LYS A N 1
ATOM 903 C CA . LYS A 1 109 ? 10.451 5.281 19.894 1.00 91.19 109 LYS A CA 1
ATOM 904 C C . LYS A 1 109 ? 10.165 4.430 18.655 1.00 91.19 109 LYS A C 1
ATOM 906 O O . LYS A 1 109 ? 10.866 4.544 17.653 1.00 91.19 109 LYS A O 1
ATOM 911 N N . VAL A 1 110 ? 9.110 3.614 18.704 1.00 90.69 110 VAL A N 1
ATOM 912 C CA . VAL A 1 110 ? 8.711 2.763 17.574 1.00 90.69 110 VAL A CA 1
ATOM 913 C C . VAL A 1 110 ? 8.296 3.609 16.370 1.00 90.69 110 VAL A C 1
ATOM 915 O O . VAL A 1 110 ? 8.739 3.342 15.258 1.00 90.69 110 VAL A O 1
ATOM 918 N N . ARG A 1 111 ? 7.515 4.676 16.580 1.00 89.56 111 ARG A N 1
ATOM 919 C CA . ARG A 1 111 ? 7.095 5.593 15.510 1.00 89.56 111 ARG A CA 1
ATOM 920 C C . ARG A 1 111 ? 8.288 6.257 14.820 1.00 89.56 111 ARG A C 1
ATOM 922 O O . ARG A 1 111 ? 8.329 6.295 13.595 1.00 89.56 111 ARG A O 1
ATOM 929 N N . GLN A 1 112 ? 9.245 6.776 15.590 1.00 90.75 112 GLN A N 1
ATOM 930 C CA . GLN A 1 112 ? 10.456 7.397 15.045 1.00 90.75 112 GLN A CA 1
ATOM 931 C C . GLN A 1 112 ? 11.302 6.387 14.269 1.00 90.75 112 GLN A C 1
ATOM 933 O O . GLN A 1 112 ? 11.748 6.688 13.166 1.00 90.75 112 GLN A O 1
ATOM 938 N N . GLY A 1 113 ? 11.470 5.179 14.811 1.00 86.25 113 GLY A N 1
ATOM 939 C CA . GLY A 1 113 ? 12.216 4.116 14.146 1.00 86.25 113 GLY A CA 1
ATOM 940 C C . GLY A 1 113 ? 11.593 3.680 12.818 1.00 86.25 113 GLY A C 1
ATOM 941 O O . GLY A 1 113 ? 12.295 3.594 11.816 1.00 86.25 113 GLY A O 1
ATOM 942 N N . ILE A 1 114 ? 10.271 3.485 12.781 1.00 88.56 114 ILE A N 1
ATOM 943 C CA . ILE A 1 114 ? 9.550 3.141 11.545 1.00 88.56 114 ILE A CA 1
ATOM 944 C C . ILE A 1 114 ? 9.686 4.254 10.503 1.00 88.56 114 ILE A C 1
ATOM 946 O O . ILE A 1 114 ? 9.913 3.951 9.336 1.00 88.56 114 ILE A O 1
ATOM 950 N N . LYS A 1 115 ? 9.588 5.527 10.911 1.00 87.00 115 LYS A N 1
ATOM 951 C CA . LYS A 1 115 ? 9.761 6.661 9.995 1.00 87.00 115 LYS A CA 1
ATOM 952 C C . LYS A 1 115 ? 11.147 6.652 9.344 1.00 87.00 115 LYS A C 1
ATOM 954 O O . LYS A 1 115 ? 11.235 6.689 8.126 1.00 87.00 115 LYS A O 1
ATOM 959 N N . LEU A 1 116 ? 12.208 6.536 10.145 1.00 86.12 116 LEU A N 1
ATOM 960 C CA . LEU A 1 116 ? 13.584 6.490 9.634 1.00 86.12 116 LEU A CA 1
ATOM 961 C C . LEU A 1 116 ? 13.821 5.287 8.717 1.00 86.12 116 LEU A C 1
ATOM 963 O O . LEU A 1 116 ? 14.503 5.406 7.704 1.00 86.12 116 LEU A O 1
ATOM 967 N N . PHE A 1 117 ? 13.257 4.130 9.069 1.00 85.19 117 PHE A N 1
ATOM 968 C CA . PHE A 1 117 ? 13.348 2.940 8.233 1.00 85.19 117 PHE A CA 1
ATOM 969 C C . PHE A 1 117 ? 12.643 3.137 6.884 1.00 85.19 117 PHE A C 1
ATOM 971 O O . PHE A 1 117 ? 13.201 2.748 5.863 1.00 85.19 117 PHE A O 1
ATOM 978 N N . ALA A 1 118 ? 11.458 3.754 6.868 1.00 82.38 118 ALA A N 1
ATOM 979 C CA . ALA A 1 118 ? 10.739 4.063 5.635 1.00 82.38 118 ALA A CA 1
ATOM 980 C C . ALA A 1 118 ? 11.527 5.042 4.752 1.00 82.38 118 ALA A C 1
ATOM 982 O O . ALA A 1 118 ? 11.745 4.744 3.583 1.00 82.38 118 ALA A O 1
ATOM 983 N N . ASP A 1 119 ? 12.037 6.137 5.329 1.00 81.00 119 ASP A N 1
ATOM 984 C CA . ASP A 1 119 ? 12.844 7.127 4.602 1.00 81.00 119 ASP A CA 1
ATOM 985 C C . ASP A 1 119 ? 14.077 6.466 3.946 1.00 81.00 119 ASP A C 1
ATOM 987 O O . ASP A 1 119 ? 14.350 6.672 2.763 1.00 81.00 119 ASP A O 1
ATOM 991 N N . PHE A 1 120 ? 14.782 5.604 4.690 1.00 82.12 120 PHE A N 1
ATOM 992 C CA . PHE A 1 120 ? 15.936 4.858 4.179 1.00 82.12 120 PHE A CA 1
ATOM 993 C C . PHE A 1 120 ? 15.555 3.833 3.102 1.00 82.12 120 PHE A C 1
ATOM 995 O O . PHE A 1 120 ? 16.254 3.684 2.099 1.00 82.12 120 PHE A O 1
ATOM 1002 N N . HIS A 1 121 ? 14.458 3.101 3.303 1.00 81.25 121 HIS A N 1
ATOM 1003 C CA . HIS A 1 121 ? 14.001 2.095 2.351 1.00 81.25 121 HIS A CA 1
ATOM 1004 C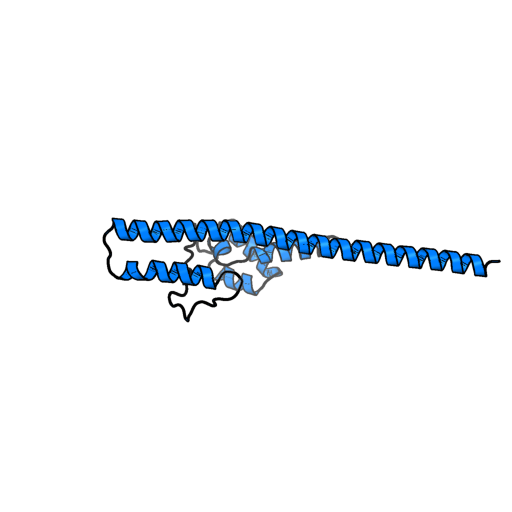 C . HIS A 1 121 ? 13.565 2.741 1.031 1.00 81.25 121 HIS A C 1
ATOM 1006 O O . HIS A 1 121 ? 13.894 2.228 -0.039 1.00 81.25 121 HIS A O 1
ATOM 1012 N N . ASP A 1 122 ? 12.879 3.882 1.087 1.00 79.19 122 ASP A N 1
ATOM 1013 C CA . ASP A 1 122 ? 12.481 4.648 -0.093 1.00 79.19 122 ASP A CA 1
ATOM 1014 C C . ASP A 1 122 ? 13.701 5.174 -0.857 1.00 79.19 122 ASP A C 1
ATOM 1016 O O . ASP A 1 122 ? 13.739 5.101 -2.086 1.00 79.19 122 ASP A O 1
ATOM 1020 N N . GLU A 1 123 ? 14.718 5.673 -0.149 1.00 82.69 123 GLU A N 1
ATOM 1021 C CA . GLU A 1 123 ? 15.979 6.106 -0.759 1.00 82.69 123 GLU A CA 1
ATOM 1022 C C . GLU A 1 123 ? 16.685 4.944 -1.469 1.00 82.69 123 GLU A C 1
ATOM 1024 O O . GLU A 1 123 ? 17.035 5.063 -2.646 1.00 82.69 123 GLU A O 1
ATOM 1029 N N . LYS A 1 124 ? 16.815 3.794 -0.795 1.00 78.25 124 LYS A N 1
ATOM 1030 C CA . LYS A 1 124 ? 17.454 2.601 -1.364 1.00 78.25 124 LYS A CA 1
ATOM 1031 C C . LYS A 1 124 ? 16.682 1.999 -2.529 1.00 78.25 124 LYS A C 1
ATOM 1033 O O . LYS A 1 124 ? 17.293 1.563 -3.500 1.00 78.25 124 LYS A O 1
ATOM 1038 N N . THR A 1 125 ? 15.355 2.015 -2.470 1.00 77.94 125 THR A N 1
ATOM 1039 C CA . THR A 1 125 ? 14.512 1.542 -3.576 1.00 77.94 125 THR A CA 1
ATOM 1040 C C . THR A 1 125 ? 14.711 2.425 -4.807 1.00 77.94 125 THR A C 1
ATOM 1042 O O . THR A 1 125 ? 14.965 1.907 -5.889 1.00 77.94 125 THR A O 1
ATOM 1045 N N . LYS A 1 126 ? 14.711 3.755 -4.642 1.00 81.81 126 LYS A N 1
ATOM 1046 C CA . LYS A 1 126 ? 14.959 4.706 -5.742 1.00 81.81 126 LYS A CA 1
ATOM 1047 C C . LYS A 1 126 ? 16.374 4.627 -6.311 1.00 81.81 126 LYS A C 1
ATOM 1049 O O . LYS A 1 126 ? 16.593 4.986 -7.465 1.00 81.81 126 LYS A O 1
ATOM 1054 N N . GLU A 1 127 ? 17.364 4.279 -5.494 1.00 85.75 127 GLU A N 1
ATOM 1055 C CA . GLU A 1 127 ? 18.736 4.034 -5.954 1.00 85.75 127 GLU A CA 1
ATOM 1056 C C . GLU A 1 127 ? 18.789 2.772 -6.822 1.00 85.75 127 GLU A C 1
ATOM 1058 O O . GLU A 1 127 ? 19.218 2.843 -7.969 1.00 85.75 127 GLU A O 1
ATOM 1063 N N . MET A 1 128 ? 18.222 1.666 -6.337 1.00 79.56 128 MET A N 1
ATOM 1064 C CA . MET A 1 128 ? 18.155 0.403 -7.076 1.00 79.56 128 MET A CA 1
ATOM 1065 C C . MET A 1 128 ? 17.356 0.523 -8.385 1.00 79.56 128 MET A C 1
ATOM 1067 O O . MET A 1 128 ? 17.749 -0.037 -9.403 1.00 79.56 128 MET A O 1
ATOM 1071 N N . GLU A 1 129 ? 16.246 1.267 -8.388 1.00 82.50 129 GLU A N 1
ATOM 1072 C CA . GLU A 1 129 ? 15.465 1.542 -9.603 1.00 82.50 129 GLU A CA 1
ATOM 1073 C C . GLU A 1 129 ? 16.267 2.335 -10.643 1.00 82.50 129 GLU A C 1
ATOM 1075 O O . GLU A 1 129 ? 16.147 2.068 -11.839 1.00 82.50 129 GLU A O 1
ATOM 1080 N N . ARG A 1 130 ? 17.102 3.285 -10.200 1.00 88.50 130 ARG A N 1
ATOM 1081 C CA . ARG A 1 130 ? 17.997 4.038 -11.089 1.00 88.50 130 ARG A CA 1
ATOM 1082 C C . ARG A 1 130 ? 19.096 3.152 -11.658 1.00 88.50 130 ARG A C 1
ATOM 1084 O O . ARG A 1 130 ? 19.275 3.144 -12.868 1.00 88.50 130 ARG A O 1
ATOM 1091 N N . GLU A 1 131 ? 19.756 2.353 -10.8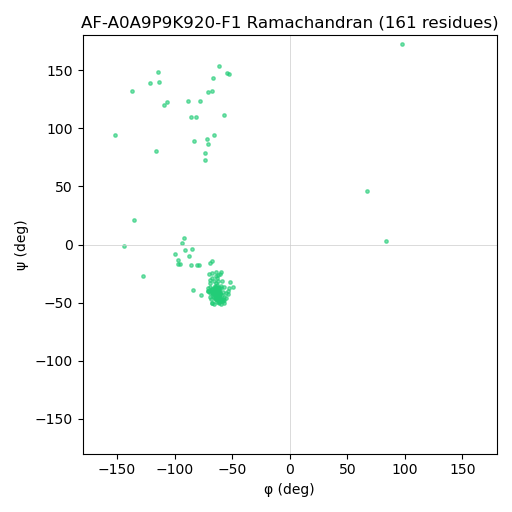24 1.00 88.00 131 GLU A N 1
ATOM 1092 C CA . GLU A 1 131 ? 20.775 1.402 -11.288 1.00 88.00 131 GLU A CA 1
ATOM 1093 C C . GLU A 1 131 ? 20.198 0.396 -12.293 1.00 88.00 131 GLU A C 1
ATOM 1095 O O . GLU A 1 131 ? 20.794 0.145 -13.337 1.00 88.00 131 GLU A O 1
ATOM 1100 N N . ALA A 1 132 ? 19.004 -0.142 -12.027 1.00 88.12 132 ALA A N 1
ATOM 1101 C CA . ALA A 1 132 ? 18.324 -1.044 -12.953 1.00 88.12 132 ALA A CA 1
ATOM 1102 C C . ALA A 1 132 ? 17.989 -0.359 -14.288 1.00 88.12 132 ALA A C 1
ATOM 1104 O O . ALA A 1 132 ? 18.143 -0.966 -15.347 1.00 88.12 132 ALA A O 1
ATOM 1105 N N . HIS A 1 133 ? 17.551 0.902 -14.252 1.00 90.56 133 HIS A N 1
ATOM 1106 C CA . HIS A 1 133 ? 17.304 1.686 -15.459 1.00 90.56 133 HIS A CA 1
ATOM 1107 C C . HIS A 1 133 ? 18.592 1.922 -16.263 1.00 90.56 133 HIS A C 1
ATOM 1109 O O . HIS A 1 133 ? 18.595 1.732 -17.479 1.00 90.56 133 HIS A O 1
ATOM 1115 N N . ASP A 1 134 ? 19.684 2.294 -15.596 1.00 91.19 134 ASP A N 1
ATOM 1116 C CA . ASP A 1 134 ? 20.971 2.568 -16.240 1.00 91.19 134 ASP A CA 1
ATOM 1117 C C . ASP A 1 134 ? 21.565 1.306 -16.878 1.00 91.19 134 ASP A C 1
ATOM 1119 O O . ASP A 1 134 ? 22.065 1.368 -17.999 1.00 91.19 134 ASP A O 1
ATOM 1123 N N . LEU A 1 135 ? 21.426 0.144 -16.231 1.00 89.38 135 LEU A N 1
ATOM 1124 C CA . LEU A 1 135 ? 21.825 -1.145 -16.806 1.00 89.38 135 LEU A CA 1
ATOM 1125 C C . LEU A 1 135 ? 21.044 -1.474 -18.085 1.00 89.38 135 LEU A C 1
ATOM 1127 O O . LEU A 1 135 ? 21.641 -1.854 -19.091 1.00 89.38 135 LEU A O 1
ATOM 1131 N N . VAL A 1 136 ? 19.721 -1.281 -18.080 1.00 89.75 136 VAL A N 1
ATOM 1132 C CA . VAL A 1 136 ? 18.880 -1.498 -19.273 1.00 89.75 136 VAL A CA 1
ATOM 1133 C C . VAL A 1 136 ? 19.265 -0.538 -20.401 1.00 89.75 136 VAL A C 1
ATOM 1135 O O . VAL A 1 136 ? 19.288 -0.922 -21.573 1.00 89.75 136 VAL A O 1
ATOM 1138 N N . GLN A 1 137 ? 19.576 0.713 -20.065 1.00 89.44 137 GLN A N 1
ATOM 1139 C CA . GLN A 1 137 ? 20.012 1.703 -21.043 1.00 89.44 137 GLN A CA 1
ATOM 1140 C C . GLN A 1 137 ? 21.388 1.347 -21.626 1.00 89.44 137 GLN A C 1
ATOM 1142 O O . GLN A 1 137 ? 21.564 1.408 -22.843 1.00 89.44 137 GLN A O 1
ATOM 1147 N N . GLN A 1 138 ? 22.323 0.891 -20.791 1.00 87.94 138 GLN A N 1
ATOM 1148 C CA . GLN A 1 138 ? 23.642 0.433 -21.220 1.00 87.94 138 GLN A CA 1
ATOM 1149 C C . GLN A 1 138 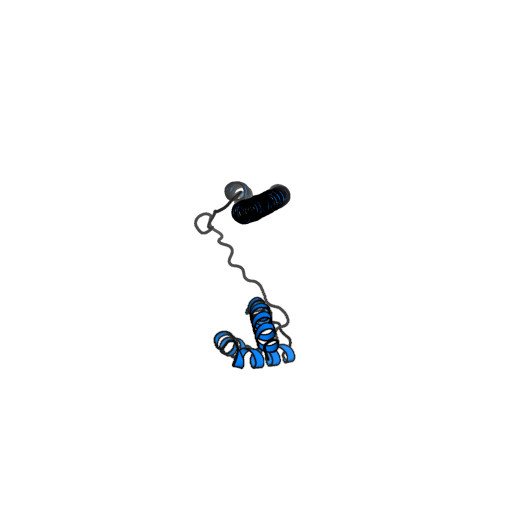? 23.554 -0.797 -22.139 1.00 87.94 138 GLN A C 1
ATOM 1151 O O . GLN A 1 138 ? 24.231 -0.841 -23.166 1.00 87.94 138 GLN A O 1
ATOM 1156 N N . GLU A 1 139 ? 22.701 -1.778 -21.824 1.00 88.31 139 GLU A N 1
ATOM 1157 C CA . GLU A 1 139 ? 22.455 -2.930 -22.704 1.00 88.31 139 GLU A CA 1
ATOM 1158 C C . GLU A 1 139 ? 21.905 -2.493 -24.064 1.00 88.31 139 GLU A C 1
ATOM 1160 O O . GLU A 1 139 ? 22.333 -2.989 -25.108 1.00 88.31 139 GLU A O 1
ATOM 1165 N N . ARG A 1 140 ? 20.980 -1.529 -24.070 1.00 89.62 140 ARG A N 1
ATOM 1166 C CA . ARG A 1 140 ? 20.403 -0.999 -25.305 1.00 89.62 140 ARG A CA 1
ATOM 1167 C C . ARG A 1 140 ? 21.447 -0.303 -26.174 1.00 89.62 140 ARG A C 1
ATOM 1169 O O . ARG A 1 140 ? 21.512 -0.575 -27.369 1.00 89.62 140 ARG A O 1
ATOM 1176 N N . GLU A 1 141 ? 22.270 0.552 -25.576 1.00 90.81 141 GLU A N 1
ATOM 1177 C CA . GLU A 1 141 ? 23.363 1.237 -26.272 1.00 90.81 141 GLU A CA 1
ATOM 1178 C C . GLU A 1 141 ? 24.397 0.243 -26.813 1.00 90.81 141 GLU A C 1
ATOM 1180 O O . GLU A 1 141 ? 24.837 0.378 -27.954 1.00 90.81 141 GLU A O 1
ATOM 1185 N N . SER A 1 142 ? 24.723 -0.804 -26.047 1.00 90.44 142 SER A N 1
ATOM 1186 C CA . SER A 1 142 ? 25.606 -1.882 -26.506 1.00 90.44 142 SER A CA 1
ATOM 1187 C C . SER A 1 142 ? 25.042 -2.599 -27.736 1.00 90.44 142 SER A C 1
ATOM 1189 O O . SER A 1 142 ? 25.756 -2.784 -28.722 1.00 90.44 142 SER A O 1
ATOM 1191 N N . MET A 1 143 ? 23.753 -2.960 -27.720 1.00 89.06 143 MET A N 1
ATOM 1192 C CA . MET A 1 143 ? 23.096 -3.599 -28.867 1.00 89.06 143 MET A CA 1
ATOM 1193 C C . MET A 1 143 ? 23.052 -2.692 -30.104 1.00 89.06 143 MET A C 1
ATOM 1195 O O . MET A 1 143 ? 23.214 -3.174 -31.226 1.00 89.06 143 MET A O 1
ATOM 1199 N N . ASP A 1 144 ? 22.835 -1.387 -29.924 1.00 89.75 144 ASP A N 1
ATOM 1200 C CA . ASP A 1 144 ? 22.814 -0.429 -31.034 1.00 89.75 144 ASP A CA 1
ATOM 1201 C C . ASP A 1 144 ? 24.211 -0.266 -31.663 1.00 89.75 144 ASP A C 1
ATOM 1203 O O . ASP A 1 144 ? 24.331 -0.217 -32.893 1.00 89.75 144 ASP A O 1
ATOM 1207 N N . ILE A 1 145 ? 25.274 -0.264 -30.848 1.00 89.44 145 ILE A N 1
ATOM 1208 C CA . ILE A 1 145 ? 26.667 -0.255 -31.325 1.00 89.44 145 ILE A CA 1
ATOM 1209 C C . ILE A 1 145 ? 26.975 -1.527 -32.119 1.00 89.44 145 ILE A C 1
ATOM 1211 O O . ILE A 1 145 ? 27.480 -1.435 -33.239 1.00 89.44 145 ILE A O 1
ATOM 1215 N N . GLU A 1 146 ? 26.643 -2.704 -31.581 1.00 86.50 146 GLU A N 1
ATOM 1216 C CA . GLU A 1 146 ? 26.848 -3.980 -32.276 1.00 86.50 146 GLU A CA 1
ATOM 1217 C C . GLU A 1 146 ? 26.107 -4.006 -33.614 1.00 86.50 146 GLU A C 1
ATOM 1219 O O . GLU A 1 146 ? 26.690 -4.334 -34.649 1.00 86.50 146 GLU A O 1
ATOM 1224 N N . ARG A 1 147 ? 24.838 -3.587 -33.629 1.00 87.50 147 ARG A N 1
ATOM 1225 C CA . ARG A 1 147 ? 24.030 -3.530 -34.850 1.00 87.50 147 ARG A CA 1
ATOM 1226 C C . ARG A 1 147 ? 24.633 -2.593 -35.898 1.00 87.50 147 ARG A C 1
ATOM 1228 O O . ARG A 1 147 ? 24.651 -2.942 -37.078 1.00 87.50 147 ARG A O 1
ATOM 1235 N N . SER A 1 148 ? 25.119 -1.426 -35.482 1.00 87.56 148 SER A N 1
ATOM 1236 C CA . SER A 1 148 ? 25.778 -0.462 -36.370 1.00 87.56 148 SER A CA 1
ATOM 1237 C C . SER A 1 148 ? 27.081 -1.023 -36.953 1.00 87.56 148 SER A C 1
ATOM 1239 O O . SER A 1 148 ? 27.317 -0.930 -38.160 1.00 87.56 148 SER A O 1
ATOM 1241 N N . ALA A 1 149 ? 27.893 -1.689 -36.126 1.00 88.75 149 ALA A N 1
ATOM 1242 C CA . ALA A 1 149 ? 29.122 -2.342 -36.568 1.00 88.75 149 ALA A CA 1
ATOM 1243 C C . ALA A 1 149 ? 28.846 -3.459 -37.589 1.00 88.75 149 ALA A C 1
ATOM 1245 O O . ALA A 1 149 ? 29.535 -3.542 -38.605 1.00 88.75 149 ALA A O 1
ATOM 1246 N N . PHE A 1 150 ? 27.803 -4.267 -37.370 1.00 87.31 150 PHE A N 1
ATOM 1247 C CA . PHE A 1 150 ? 27.377 -5.293 -38.326 1.00 87.31 150 PHE A CA 1
ATOM 1248 C C . PHE A 1 150 ? 26.938 -4.705 -39.669 1.00 87.31 150 PHE A C 1
ATOM 1250 O O . PHE A 1 150 ? 27.336 -5.221 -40.711 1.00 87.31 150 PHE A O 1
ATOM 1257 N N . LEU A 1 151 ? 26.140 -3.633 -39.659 1.00 86.75 151 LEU A N 1
ATOM 1258 C CA . LEU A 1 151 ? 25.703 -2.963 -40.888 1.00 86.75 151 LEU A CA 1
ATOM 1259 C C . LEU A 1 151 ? 26.892 -2.387 -41.661 1.00 86.75 151 LEU A C 1
ATOM 1261 O O . LEU A 1 151 ? 27.014 -2.634 -42.856 1.00 86.75 151 LEU A O 1
ATOM 1265 N N . THR A 1 152 ? 27.808 -1.718 -40.962 1.00 88.25 152 THR A N 1
ATOM 1266 C CA . THR A 1 152 ? 29.013 -1.138 -41.570 1.00 88.25 152 THR A CA 1
ATOM 1267 C C . THR A 1 152 ? 29.909 -2.220 -42.182 1.00 88.25 152 THR A C 1
ATOM 1269 O O . THR A 1 152 ? 30.392 -2.081 -43.302 1.00 88.25 152 THR A O 1
ATOM 1272 N N . ALA A 1 153 ? 30.118 -3.335 -41.474 1.00 86.12 153 ALA A N 1
ATOM 1273 C CA . ALA A 1 153 ? 30.903 -4.457 -41.987 1.00 86.12 153 ALA A CA 1
ATOM 1274 C C . ALA A 1 153 ? 30.250 -5.108 -43.218 1.00 86.12 153 ALA A C 1
ATOM 1276 O O . ALA A 1 153 ? 30.945 -5.492 -44.156 1.00 86.12 153 ALA A O 1
ATOM 1277 N N . PHE A 1 154 ? 28.919 -5.206 -43.229 1.00 83.69 154 PHE A N 1
ATOM 1278 C CA . PHE A 1 154 ? 28.162 -5.730 -44.361 1.00 83.69 154 PHE A CA 1
ATOM 1279 C C . PHE A 1 154 ? 28.236 -4.809 -45.589 1.00 83.69 154 PHE A C 1
ATOM 1281 O O . PHE A 1 154 ? 28.394 -5.293 -46.708 1.00 83.69 154 PHE A O 1
ATOM 1288 N N . GLU A 1 155 ? 28.164 -3.491 -45.394 1.00 85.75 155 GLU A N 1
ATOM 1289 C CA . GLU A 1 155 ? 28.344 -2.496 -46.459 1.00 85.75 155 GLU A CA 1
ATOM 1290 C C . GLU A 1 155 ? 29.744 -2.589 -47.078 1.00 85.75 155 GLU A C 1
ATOM 1292 O O . GLU A 1 155 ? 29.859 -2.771 -48.289 1.00 85.75 155 GLU A O 1
ATOM 1297 N N . LEU A 1 156 ? 30.794 -2.604 -46.249 1.00 85.00 156 LEU A N 1
ATOM 1298 C CA . LEU A 1 156 ? 32.182 -2.755 -46.705 1.00 85.00 156 LEU A CA 1
ATOM 1299 C C . LEU A 1 156 ? 32.420 -4.074 -47.455 1.00 85.00 156 LEU A C 1
ATOM 1301 O O . LEU A 1 156 ? 33.161 -4.112 -48.436 1.00 85.00 156 LEU A O 1
ATOM 1305 N N . GLN A 1 157 ? 31.792 -5.168 -47.013 1.00 81.31 157 GLN A N 1
ATOM 1306 C CA . GLN A 1 157 ? 31.897 -6.458 -47.693 1.00 81.31 157 GLN A CA 1
ATOM 1307 C C . GLN A 1 157 ? 31.213 -6.438 -49.067 1.00 81.31 157 GLN A C 1
ATOM 1309 O O . GLN A 1 157 ? 31.731 -7.035 -50.008 1.00 81.31 157 GLN A O 1
ATOM 1314 N N . ASN A 1 158 ? 30.070 -5.763 -49.201 1.00 78.69 158 ASN A N 1
ATOM 1315 C CA . ASN A 1 158 ? 29.380 -5.645 -50.485 1.00 78.69 158 ASN A CA 1
ATOM 1316 C C . ASN A 1 158 ? 30.131 -4.737 -51.464 1.00 78.69 158 ASN A C 1
ATOM 1318 O O . ASN A 1 158 ? 30.176 -5.057 -52.649 1.00 78.69 158 ASN A O 1
ATOM 1322 N N . GLU A 1 159 ? 30.744 -3.652 -50.985 1.00 80.62 159 GLU A N 1
ATOM 1323 C CA . GLU A 1 159 ? 31.613 -2.802 -51.809 1.00 80.62 159 GLU A CA 1
ATOM 1324 C C . GLU A 1 159 ? 32.820 -3.590 -52.337 1.00 80.62 159 GLU A C 1
ATOM 1326 O O . GLU A 1 159 ? 33.105 -3.547 -53.528 1.00 80.62 159 GLU A O 1
ATOM 1331 N N . ALA A 1 160 ? 33.459 -4.409 -51.496 1.00 74.81 160 ALA A N 1
ATOM 1332 C CA . ALA A 1 160 ? 34.618 -5.216 -51.886 1.00 74.81 160 ALA A CA 1
ATOM 1333 C C . ALA A 1 160 ? 34.315 -6.365 -52.873 1.00 74.81 160 ALA A C 1
ATOM 1335 O O . ALA A 1 160 ? 35.244 -6.939 -53.434 1.00 74.81 160 ALA A O 1
ATOM 1336 N N . ILE A 1 161 ? 33.045 -6.746 -53.050 1.00 73.75 161 ILE A N 1
ATOM 1337 C CA . ILE A 1 161 ? 32.607 -7.783 -54.008 1.00 73.75 161 ILE A CA 1
ATOM 1338 C C . ILE A 1 161 ? 32.158 -7.154 -55.342 1.00 73.75 161 ILE A C 1
ATOM 1340 O O . ILE A 1 161 ? 32.018 -7.861 -56.341 1.00 73.75 161 ILE A O 1
ATOM 1344 N N . ALA A 1 162 ? 31.896 -5.844 -55.359 1.00 65.69 162 ALA A N 1
ATOM 1345 C CA . ALA A 1 162 ? 31.442 -5.112 -56.538 1.00 65.69 162 ALA A CA 1
ATOM 1346 C C . ALA A 1 162 ? 32.589 -4.583 -57.429 1.00 65.69 162 ALA A C 1
ATOM 1348 O O . ALA A 1 162 ? 32.303 -4.151 -58.548 1.00 65.69 162 ALA A O 1
ATOM 1349 N N . ASP A 1 163 ? 33.837 -4.658 -56.951 1.00 50.53 163 ASP A N 1
ATOM 1350 C CA . ASP A 1 163 ? 35.091 -4.432 -57.696 1.00 50.53 163 ASP A CA 1
ATOM 1351 C C . ASP A 1 163 ? 35.690 -5.751 -58.227 1.00 50.53 163 ASP A C 1
ATOM 1353 O O . ASP A 1 163 ? 36.257 -5.739 -59.349 1.00 50.53 163 ASP A O 1
#